Protein AF-A0A531KS69-F1 (afdb_monomer_lite)

Foldseek 3Di:
DDPPPDPDVVVVVVCVVDPFDDDPNDRDDDPDDQWDWDDDPPDTDIHGHPDDDDDDLCRVCVPDDPVVSVVVVVVD

Radius of gyration: 20.07 Å; chains: 1; bounding box: 36×36×45 Å

Secondary structure (DSSP, 8-state):
--------HHHHHHHHTTT--EETTEEPPPSS-SEEEEEETTEEEEEE-----PPPHHHHTTTS-HHHHHHHHTT-

Sequence (76 aa):
MTLDNISHPSIQHCADSLNAKHSNGRPEPELVPSRYALRVGDIDVLVISDGVLPIPAPVMAYNVDPAVRAAWLDDM

pLDDT: mean 72.87, std 20.67, range [28.38, 95.81]

Structure (mmCIF, N/CA/C/O backbone):
data_AF-A0A531KS69-F1
#
_entry.id   AF-A0A531KS69-F1
#
loop_
_atom_site.group_PDB
_atom_site.id
_atom_site.type_symbol
_atom_site.label_atom_id
_atom_site.label_alt_id
_atom_site.label_comp_id
_atom_site.label_asym_id
_atom_site.label_entity_id
_atom_site.label_seq_id
_atom_site.pdbx_PDB_ins_code
_atom_site.Cartn_x
_atom_site.Cartn_y
_atom_site.Cartn_z
_atom_site.occupancy
_atom_site.B_iso_or_equiv
_atom_site.auth_seq_id
_atom_site.auth_comp_id
_atom_site.auth_asym_id
_atom_site.auth_atom_id
_atom_site.pdbx_PDB_model_num
ATOM 1 N N . MET A 1 1 ? -21.068 21.372 5.103 1.00 33.03 1 MET A N 1
ATOM 2 C CA . MET A 1 1 ? -21.637 20.057 5.462 1.00 33.03 1 MET A CA 1
ATOM 3 C C . MET A 1 1 ? -20.902 19.602 6.704 1.00 33.03 1 MET A C 1
ATOM 5 O O . MET A 1 1 ? -19.713 19.327 6.632 1.00 33.03 1 MET A O 1
ATOM 9 N N . THR A 1 2 ? -21.563 19.733 7.846 1.00 28.38 2 THR A N 1
ATOM 10 C CA . THR A 1 2 ? -20.973 19.667 9.186 1.00 28.38 2 THR A CA 1
ATOM 11 C C . THR A 1 2 ? -20.905 18.208 9.639 1.00 28.38 2 THR A C 1
ATOM 13 O O . THR A 1 2 ? -21.888 17.479 9.513 1.00 28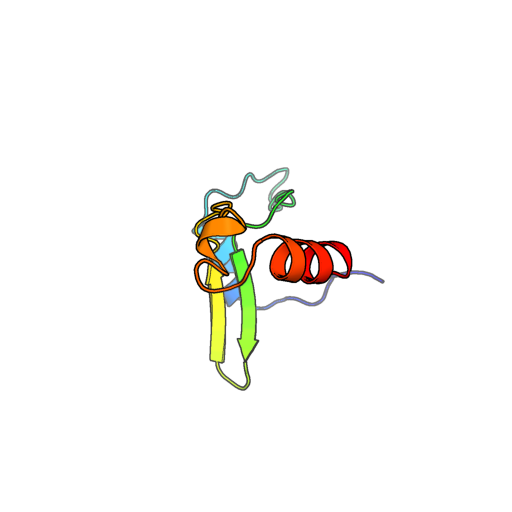.38 2 THR A O 1
ATOM 16 N N . LEU A 1 3 ? -19.734 17.759 10.097 1.00 39.12 3 LEU A N 1
ATOM 17 C CA . LEU A 1 3 ? -19.468 16.384 10.539 1.00 39.12 3 LEU A CA 1
ATOM 18 C C . LEU A 1 3 ? -19.964 16.172 11.980 1.00 39.12 3 LEU A C 1
ATOM 20 O O . LEU A 1 3 ? -19.184 15.830 12.863 1.00 39.12 3 LEU A O 1
ATOM 24 N N . ASP A 1 4 ? -21.257 16.394 12.219 1.00 40.47 4 ASP A N 1
ATOM 25 C CA . ASP A 1 4 ? -21.824 16.393 13.577 1.00 40.47 4 ASP A CA 1
ATOM 26 C C . ASP A 1 4 ? -22.588 15.107 13.923 1.00 40.47 4 ASP A C 1
ATOM 28 O O . ASP A 1 4 ? -23.264 15.046 14.945 1.00 40.47 4 ASP A O 1
ATOM 32 N N . ASN A 1 5 ? -22.496 14.053 13.106 1.00 44.50 5 ASN A N 1
ATOM 33 C CA . ASN A 1 5 ? -23.255 12.825 13.346 1.00 44.50 5 ASN A CA 1
ATOM 34 C C . ASN A 1 5 ? -22.375 11.584 13.472 1.00 44.50 5 ASN A C 1
ATOM 36 O O . ASN A 1 5 ? -22.488 10.650 12.683 1.00 44.50 5 ASN A O 1
ATOM 40 N N . ILE A 1 6 ? -21.507 11.562 14.483 1.00 46.19 6 ILE A N 1
ATOM 41 C CA . ILE A 1 6 ? -20.976 10.292 14.982 1.00 46.19 6 ILE A CA 1
ATOM 42 C C . ILE A 1 6 ? -21.031 10.289 16.509 1.00 46.19 6 ILE A C 1
ATOM 44 O O . ILE A 1 6 ? -20.019 10.287 17.201 1.00 46.19 6 ILE A O 1
ATOM 48 N N . SER A 1 7 ? -22.252 10.290 17.047 1.00 44.69 7 SER A N 1
ATOM 49 C CA . SER A 1 7 ? -22.496 9.945 18.450 1.00 44.69 7 SER A CA 1
ATOM 50 C C . SER A 1 7 ? -22.567 8.419 18.575 1.00 44.69 7 SER A C 1
ATOM 52 O O . SER A 1 7 ? -23.618 7.844 18.839 1.00 44.69 7 SER A O 1
ATOM 54 N N . HIS A 1 8 ? -21.451 7.740 18.294 1.00 44.44 8 HIS A N 1
ATOM 55 C CA . HIS A 1 8 ? -21.307 6.318 18.602 1.00 44.44 8 HIS A CA 1
ATOM 56 C C . HIS A 1 8 ? -20.356 6.160 19.796 1.00 44.44 8 HIS A C 1
ATOM 58 O O . HIS A 1 8 ? -19.187 6.544 19.697 1.00 44.44 8 HIS A O 1
ATOM 64 N N . PRO A 1 9 ? -20.817 5.583 20.923 1.00 45.38 9 PRO A N 1
ATOM 65 C CA . PRO A 1 9 ? -20.028 5.479 22.152 1.00 45.38 9 PRO A CA 1
ATOM 66 C C . PRO A 1 9 ? -18.753 4.631 21.993 1.00 45.38 9 PRO A C 1
ATOM 68 O O . PRO A 1 9 ? -17.803 4.810 22.750 1.00 45.38 9 PRO A O 1
ATOM 71 N N . SER A 1 10 ? -18.681 3.761 20.977 1.00 48.88 10 SER A N 1
ATOM 72 C CA . SER A 1 10 ? -17.478 2.978 20.662 1.00 48.88 10 SER A CA 1
ATOM 73 C C . SER A 1 10 ? -16.329 3.828 20.112 1.00 48.88 10 SER A C 1
ATOM 75 O O . SER A 1 10 ? -15.170 3.522 20.384 1.00 48.88 10 SER A O 1
ATOM 77 N N . ILE A 1 11 ? -16.619 4.923 19.399 1.00 48.97 11 ILE A N 1
ATOM 78 C CA . ILE A 1 11 ? -15.583 5.830 18.881 1.00 48.97 11 ILE A CA 1
ATOM 79 C C . ILE A 1 11 ? -15.019 6.701 20.002 1.00 48.97 11 ILE A C 1
ATOM 81 O O . ILE A 1 11 ? -13.806 6.903 20.058 1.00 48.97 11 ILE A O 1
ATOM 85 N N . GLN A 1 12 ? -15.870 7.133 20.940 1.00 48.84 12 GLN A N 1
ATOM 86 C CA . GLN A 1 12 ? -15.422 7.860 22.130 1.00 48.84 12 GLN A CA 1
ATOM 87 C C . GLN A 1 12 ? -14.422 7.017 22.937 1.00 48.84 12 GLN A C 1
ATOM 89 O O . GLN A 1 12 ? -13.366 7.506 23.321 1.00 48.84 12 GLN A O 1
ATOM 94 N N . HIS A 1 13 ? -14.693 5.717 23.088 1.00 42.88 13 HIS A N 1
ATOM 95 C CA . HIS A 1 13 ? -13.813 4.821 23.835 1.00 42.88 13 HIS A CA 1
ATOM 96 C C . HIS A 1 13 ? -12.497 4.489 23.102 1.00 42.88 13 HIS A C 1
ATOM 98 O O . HIS A 1 13 ? -11.473 4.248 23.742 1.00 42.88 13 HIS A O 1
ATOM 104 N N . CYS A 1 14 ? -12.491 4.526 21.762 1.00 41.78 14 CYS A N 1
ATOM 105 C CA . CYS A 1 14 ? -11.271 4.368 20.964 1.00 41.78 14 CYS A CA 1
ATOM 106 C C . CYS A 1 14 ? -10.351 5.597 21.040 1.00 41.78 14 CYS A C 1
ATOM 108 O O . CYS A 1 14 ? -9.132 5.431 21.010 1.00 41.78 14 CYS A O 1
ATOM 110 N N . ALA A 1 15 ? -10.912 6.808 21.155 1.00 50.09 15 ALA A N 1
ATOM 111 C CA . ALA A 1 15 ? -10.136 8.036 21.333 1.00 50.09 15 ALA A CA 1
ATOM 112 C C . ALA A 1 15 ? -9.420 8.071 22.695 1.00 50.09 15 ALA A C 1
ATOM 114 O O . ALA A 1 15 ? -8.274 8.502 22.765 1.00 50.09 15 ALA A O 1
ATOM 115 N N . ASP A 1 16 ? -10.052 7.540 23.747 1.00 47.94 16 ASP A N 1
ATOM 116 C CA . ASP A 1 16 ? -9.502 7.550 25.109 1.00 47.94 16 ASP A CA 1
ATOM 117 C C . ASP A 1 16 ? -8.373 6.518 25.339 1.00 47.94 16 ASP A C 1
ATOM 119 O O . ASP A 1 16 ? -7.555 6.687 26.241 1.00 47.94 16 ASP A O 1
ATOM 123 N N . SER A 1 17 ? -8.307 5.438 24.544 1.00 47.56 17 SER A N 1
ATOM 124 C CA . SER A 1 17 ? -7.304 4.355 24.690 1.00 47.56 17 SER A CA 1
ATOM 125 C C . SER A 1 17 ? -6.063 4.506 23.809 1.00 47.56 17 SER A C 1
ATOM 127 O O . SER A 1 17 ? -5.165 3.661 23.832 1.00 47.56 17 SER A O 1
ATOM 129 N N . LEU A 1 18 ? -5.993 5.569 23.018 1.00 51.19 18 LEU A N 1
ATOM 130 C CA . LEU A 1 18 ? -4.880 5.846 22.123 1.00 51.19 18 LEU A CA 1
ATOM 131 C C . LEU A 1 18 ? -4.318 7.201 22.485 1.00 51.19 18 LEU A C 1
ATOM 133 O O . LEU A 1 18 ? -5.047 8.064 22.942 1.00 51.19 18 LEU A O 1
ATOM 137 N N . ASN A 1 19 ? -3.012 7.376 22.321 1.00 53.53 19 ASN 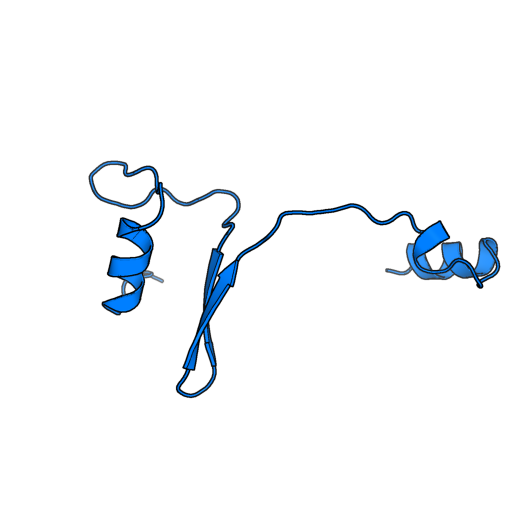A N 1
ATOM 138 C CA . ASN A 1 19 ? -2.255 8.559 22.731 1.00 53.53 19 ASN A CA 1
ATOM 139 C C . ASN A 1 19 ? -2.594 9.796 21.857 1.00 53.53 19 ASN A C 1
ATOM 141 O O . ASN A 1 19 ? -1.705 10.476 21.340 1.00 53.53 19 ASN A O 1
ATOM 145 N N . ALA A 1 20 ? -3.883 10.041 21.612 1.00 54.59 20 ALA A N 1
ATOM 146 C CA . ALA A 1 20 ? -4.412 11.149 20.856 1.00 54.59 20 ALA A CA 1
ATOM 147 C C . ALA A 1 20 ? -3.998 12.433 21.569 1.00 54.59 20 ALA A C 1
ATOM 149 O O . ALA A 1 20 ? -4.272 12.650 22.750 1.00 54.59 20 ALA A O 1
ATOM 150 N N . LYS A 1 21 ? -3.284 13.299 20.851 1.00 56.41 21 LYS A N 1
ATOM 151 C CA . LYS A 1 21 ? -2.972 14.627 21.367 1.00 56.41 21 LYS A CA 1
ATOM 152 C C . LYS A 1 21 ? -4.284 15.397 21.437 1.00 56.41 21 LYS A C 1
ATOM 154 O O . LYS A 1 21 ? -4.930 15.605 20.417 1.00 56.41 21 LYS A O 1
ATOM 159 N N . HIS A 1 22 ? -4.707 15.763 22.639 1.00 55.69 22 HIS A N 1
ATOM 160 C CA . HIS A 1 22 ? -5.919 16.549 22.834 1.00 55.69 22 HIS A CA 1
ATOM 161 C C . HIS A 1 22 ? -5.545 18.031 22.831 1.00 55.69 22 HIS A C 1
ATOM 163 O O . HIS A 1 22 ? -4.740 18.455 23.662 1.00 55.69 22 HIS A O 1
ATOM 169 N N . SER A 1 23 ? -6.144 18.830 21.947 1.00 52.41 23 SER A N 1
ATOM 170 C CA . SER A 1 23 ? -6.198 20.282 22.137 1.00 52.41 23 SER A CA 1
ATOM 171 C C . SER A 1 23 ? -7.620 20.648 22.560 1.00 52.41 23 SER A C 1
ATOM 173 O O . SER A 1 23 ? -8.606 20.196 21.979 1.00 52.41 23 SER A O 1
ATOM 175 N N . ASN A 1 24 ? -7.748 21.392 23.661 1.00 61.91 24 ASN A N 1
ATOM 176 C CA . ASN A 1 24 ? -9.034 21.861 24.192 1.00 61.91 24 ASN A CA 1
ATOM 177 C C . ASN A 1 24 ? -10.108 20.765 24.405 1.00 61.91 24 ASN A C 1
ATOM 179 O O . ASN A 1 24 ? -11.299 21.032 24.274 1.00 61.91 24 ASN A O 1
ATOM 183 N N . GLY A 1 25 ? -9.702 19.530 24.730 1.00 58.88 25 GLY A N 1
ATOM 184 C CA . GLY A 1 25 ? -10.624 18.406 24.951 1.00 58.88 25 GLY A CA 1
ATOM 185 C C . GLY A 1 25 ? -11.159 17.747 23.673 1.00 58.88 25 GLY A C 1
ATOM 186 O O . GLY A 1 25 ? -11.990 16.847 23.766 1.00 58.88 25 GLY A O 1
ATOM 187 N N . ARG A 1 26 ? -10.675 18.157 22.493 1.00 55.94 26 ARG A N 1
ATOM 188 C CA . ARG A 1 26 ? -10.935 17.489 21.215 1.00 55.94 26 ARG A CA 1
ATOM 189 C C . ARG A 1 26 ? -9.677 16.735 20.767 1.00 55.94 26 ARG A C 1
ATOM 191 O O . ARG A 1 26 ? -8.580 17.286 20.884 1.00 55.94 26 ARG A O 1
ATOM 198 N N . PRO A 1 27 ? -9.805 15.506 20.239 1.00 60.69 27 PRO A N 1
ATOM 199 C CA . PRO A 1 27 ? -8.699 14.849 19.557 1.00 60.69 27 PRO A CA 1
ATOM 200 C C . PRO A 1 27 ? -8.221 15.730 18.399 1.00 60.69 27 PRO A C 1
ATOM 202 O O . PRO A 1 27 ? -9.027 16.113 17.544 1.00 60.69 27 PRO A O 1
ATOM 205 N N . GLU A 1 28 ? -6.934 16.073 18.381 1.00 62.69 28 GLU A N 1
ATOM 206 C CA . GLU A 1 28 ? -6.332 16.726 17.221 1.00 62.69 28 GLU A CA 1
ATOM 207 C C . GLU A 1 28 ? -6.451 15.803 15.999 1.00 62.69 28 GLU A C 1
ATOM 209 O O . GLU A 1 28 ? -6.274 14.588 16.142 1.00 62.69 28 GLU A O 1
ATOM 214 N N . PRO A 1 29 ? -6.723 16.336 14.794 1.00 59.53 29 PRO A N 1
ATOM 215 C CA . PRO A 1 29 ? -6.693 15.535 13.578 1.00 59.53 29 PRO A CA 1
ATOM 216 C C . PRO A 1 29 ? -5.295 14.933 13.387 1.00 59.53 29 PRO A C 1
ATOM 218 O O . PRO A 1 29 ? -4.310 15.658 13.237 1.00 59.53 29 PRO A O 1
ATOM 221 N N . GLU A 1 30 ? -5.188 13.605 13.380 1.00 63.47 30 GLU A N 1
ATOM 222 C CA . GLU A 1 30 ? -3.945 12.931 13.010 1.00 63.47 30 GLU A CA 1
ATOM 223 C C . GLU A 1 30 ? -3.707 13.156 11.510 1.00 63.47 30 GLU A C 1
ATOM 225 O O . GLU A 1 30 ? -4.536 12.785 10.679 1.00 63.47 30 GLU A O 1
ATOM 230 N N . LEU A 1 31 ? -2.581 13.786 11.158 1.00 56.75 31 LEU A N 1
ATOM 231 C CA . LEU A 1 31 ? -2.224 14.105 9.766 1.00 56.75 31 LEU A CA 1
ATOM 232 C C . LEU A 1 31 ? -2.136 12.855 8.871 1.00 56.75 31 LEU A C 1
ATOM 234 O O . LEU A 1 31 ? -2.335 12.960 7.664 1.00 56.75 31 LEU A O 1
ATOM 238 N N . VAL A 1 32 ? -1.858 11.685 9.461 1.00 62.12 32 VAL A N 1
ATOM 239 C CA . VAL A 1 32 ? -1.871 10.376 8.797 1.00 62.12 32 VAL A CA 1
ATOM 240 C C . VAL A 1 32 ? -2.446 9.354 9.779 1.00 62.12 32 VAL A C 1
ATOM 242 O O . VAL A 1 32 ? -1.693 8.827 10.595 1.00 62.12 32 VAL A O 1
ATOM 245 N N . PRO A 1 33 ? -3.764 9.091 9.756 1.00 68.19 33 PRO A N 1
ATOM 246 C CA . PRO A 1 33 ? -4.380 8.197 10.721 1.00 68.19 33 PRO A CA 1
ATOM 247 C C . PRO A 1 33 ? -3.790 6.795 10.609 1.00 68.19 33 PRO A C 1
ATOM 249 O O . PRO A 1 33 ? -3.939 6.123 9.590 1.00 68.19 33 PRO A O 1
ATOM 252 N N . SER A 1 34 ? -3.150 6.319 11.674 1.00 79.50 34 SER A N 1
ATOM 253 C CA . SER A 1 34 ? -2.733 4.914 11.747 1.00 79.50 34 SER A CA 1
ATOM 254 C C . SER A 1 34 ? -3.928 3.970 11.901 1.00 79.50 34 SER A C 1
ATOM 256 O O . SER A 1 34 ? -3.747 2.755 11.880 1.00 79.50 34 SER A O 1
ATOM 258 N N . ARG A 1 35 ? -5.151 4.486 12.099 1.00 83.69 35 ARG A N 1
ATOM 259 C CA . ARG A 1 35 ? -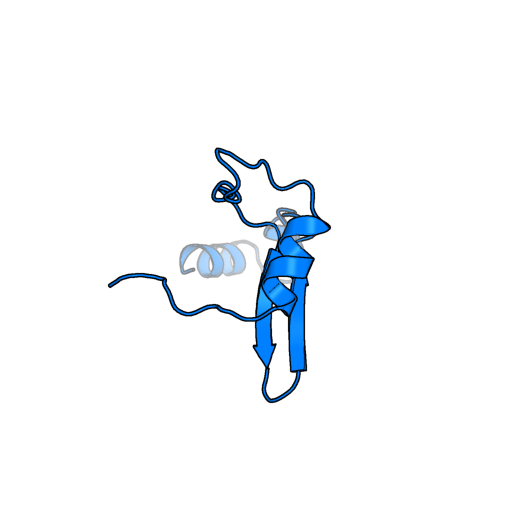6.334 3.679 12.405 1.00 83.69 35 ARG A CA 1
ATOM 260 C C . ARG A 1 35 ? -7.596 4.197 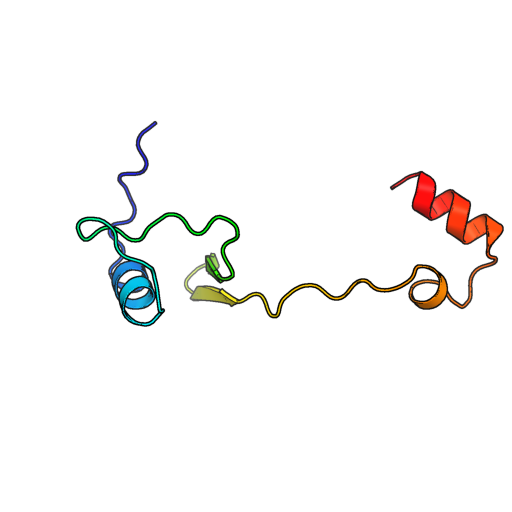11.738 1.00 83.69 35 ARG A C 1
ATOM 262 O O . ARG A 1 35 ? -7.860 5.396 11.757 1.00 83.69 35 ARG A O 1
ATOM 269 N N . TYR A 1 36 ? -8.412 3.274 11.233 1.00 84.88 36 TYR A N 1
ATOM 270 C CA . TYR A 1 36 ? -9.678 3.585 10.569 1.00 84.88 36 TYR A CA 1
ATOM 271 C C . TYR A 1 36 ? -10.805 2.718 11.129 1.00 84.88 36 TYR A C 1
ATOM 273 O O . TYR A 1 36 ? -10.792 1.496 10.984 1.00 84.88 36 TYR A O 1
ATOM 281 N N . ALA A 1 37 ? -11.776 3.359 11.783 1.00 88.81 37 ALA A N 1
ATOM 282 C CA . ALA A 1 37 ? -12.975 2.699 12.288 1.00 88.81 37 ALA A CA 1
ATOM 283 C C . ALA A 1 37 ? -14.011 2.556 11.163 1.00 88.81 37 ALA A C 1
ATOM 285 O O . ALA A 1 37 ? -14.385 3.545 10.529 1.00 88.81 37 ALA A O 1
ATOM 286 N N . LEU A 1 38 ? -14.456 1.327 10.905 1.00 86.81 38 LEU A N 1
ATOM 287 C CA . LEU A 1 38 ? -15.416 0.975 9.861 1.00 86.81 38 LEU A CA 1
ATOM 288 C C . LEU A 1 38 ? -16.524 0.076 10.424 1.00 86.81 38 LEU A C 1
ATOM 290 O O . LEU A 1 38 ? -16.323 -0.688 11.366 1.00 86.81 38 LEU A O 1
ATOM 294 N N . ARG A 1 39 ? -17.694 0.126 9.784 1.00 92.88 39 ARG A N 1
ATOM 295 C CA . ARG A 1 39 ? -18.801 -0.808 10.011 1.00 92.88 39 ARG A CA 1
ATOM 296 C C . ARG A 1 39 ? -18.924 -1.728 8.801 1.00 92.88 39 ARG A C 1
ATOM 298 O O . ARG A 1 39 ? -19.056 -1.241 7.679 1.00 92.88 39 ARG A O 1
ATOM 305 N N . VAL A 1 40 ? -18.896 -3.040 9.024 1.00 94.06 40 VAL A N 1
ATOM 306 C CA . VAL A 1 40 ? -19.081 -4.055 7.974 1.00 94.06 40 VAL A CA 1
ATOM 307 C C . VAL A 1 40 ? -20.282 -4.917 8.338 1.00 94.06 40 VAL A C 1
ATOM 309 O O . VAL A 1 40 ? -20.187 -5.794 9.195 1.00 94.06 40 VAL A O 1
ATOM 312 N N . GLY A 1 41 ? -21.432 -4.634 7.718 1.00 95.81 41 GLY A N 1
ATOM 313 C CA . GLY A 1 41 ? -22.709 -5.201 8.158 1.00 95.81 41 GLY A CA 1
ATOM 314 C C . GLY A 1 41 ? -22.950 -4.857 9.627 1.00 95.81 41 GLY A C 1
ATOM 315 O O . GLY A 1 41 ? -22.914 -3.686 9.995 1.00 95.81 41 GLY A O 1
ATOM 316 N N . ASP A 1 42 ? -23.092 -5.879 10.469 1.00 95.81 42 ASP A N 1
ATOM 317 C CA . ASP A 1 42 ? -23.301 -5.711 11.910 1.00 95.81 42 ASP A CA 1
ATOM 318 C C . ASP A 1 42 ? -21.993 -5.648 12.727 1.00 95.81 42 ASP A C 1
ATOM 320 O O . ASP A 1 42 ? -22.039 -5.461 13.941 1.00 95.81 42 ASP A O 1
ATOM 324 N N . ILE A 1 43 ? -20.816 -5.749 12.097 1.00 93.69 43 ILE A N 1
ATOM 325 C CA . ILE A 1 43 ? -19.520 -5.873 12.786 1.00 93.69 43 ILE A CA 1
ATOM 326 C C . ILE A 1 43 ? -18.791 -4.528 12.868 1.00 93.69 43 ILE A C 1
ATOM 328 O O . ILE A 1 43 ? -18.569 -3.863 11.854 1.00 93.69 43 ILE A O 1
ATOM 332 N N . ASP A 1 44 ? -18.358 -4.168 14.077 1.00 93.81 44 ASP A N 1
ATOM 333 C CA . ASP A 1 44 ? -17.412 -3.076 14.316 1.00 93.81 44 ASP A CA 1
ATOM 334 C C . ASP A 1 44 ? -15.979 -3.508 13.979 1.00 93.81 44 ASP A C 1
ATOM 336 O O . ASP A 1 44 ? -15.439 -4.435 14.585 1.00 93.81 44 ASP A O 1
ATOM 340 N N . VAL A 1 45 ? -15.358 -2.826 13.014 1.00 93.44 45 VAL A N 1
ATOM 341 C CA . VAL A 1 45 ? -13.999 -3.103 12.534 1.00 93.44 45 VAL A CA 1
ATOM 342 C C . VAL A 1 45 ? -13.096 -1.907 12.812 1.00 93.44 45 VAL A C 1
ATOM 344 O O . VAL A 1 45 ? -13.450 -0.764 12.532 1.00 93.44 45 VAL A O 1
ATOM 347 N N . LEU A 1 46 ? -11.889 -2.179 13.307 1.00 90.12 46 LEU A N 1
ATOM 348 C CA . LEU A 1 46 ? -10.818 -1.193 13.403 1.00 90.12 46 LEU A CA 1
ATOM 349 C C . LEU A 1 46 ? -9.636 -1.654 12.554 1.00 90.12 46 LEU A C 1
ATOM 351 O O . LEU A 1 46 ? -8.971 -2.635 12.881 1.00 90.12 46 LEU A O 1
ATOM 355 N N . VAL A 1 47 ? -9.368 -0.937 11.468 1.00 89.88 47 VAL A N 1
ATOM 356 C CA . VAL A 1 47 ? -8.149 -1.120 10.676 1.00 89.88 47 VAL A CA 1
ATOM 357 C C . VAL A 1 47 ? -7.013 -0.429 11.412 1.00 89.88 47 VAL A C 1
ATOM 359 O O . VAL A 1 47 ? -7.175 0.717 11.823 1.00 89.88 47 VAL A O 1
ATOM 362 N N . ILE A 1 48 ? -5.878 -1.108 11.572 1.00 88.62 48 ILE A N 1
ATOM 363 C CA . ILE A 1 48 ? -4.660 -0.549 12.164 1.00 88.62 48 ILE A CA 1
ATOM 364 C C . ILE A 1 48 ? -3.533 -0.715 11.145 1.00 88.62 48 ILE A C 1
ATOM 366 O O . ILE A 1 48 ? -3.257 -1.824 10.697 1.00 88.62 48 ILE A O 1
ATOM 370 N N . SER A 1 49 ? -2.914 0.396 10.764 1.00 88.12 49 SER A N 1
ATOM 371 C CA . SER A 1 49 ? -1.737 0.443 9.908 1.00 88.12 49 SER A CA 1
ATOM 372 C C . SER A 1 49 ? -0.508 -0.015 10.689 1.00 88.12 49 SER A C 1
ATOM 374 O O . SER A 1 49 ? -0.225 0.512 11.764 1.00 88.12 49 SER A O 1
ATOM 376 N N . ASP A 1 50 ? 0.234 -0.962 10.121 1.00 87.94 50 ASP A N 1
ATOM 377 C CA . ASP A 1 50 ? 1.553 -1.405 10.603 1.00 87.94 50 ASP A CA 1
ATOM 378 C C . ASP A 1 50 ? 2.704 -0.597 9.957 1.00 87.94 50 ASP A C 1
ATOM 380 O O . ASP A 1 50 ? 3.882 -0.914 10.083 1.00 87.94 50 ASP A O 1
ATOM 384 N N . GLY A 1 51 ? 2.368 0.477 9.234 1.00 86.31 51 GLY A N 1
ATOM 385 C CA . GLY A 1 51 ? 3.319 1.293 8.483 1.00 86.31 51 GLY A CA 1
ATOM 386 C C . GLY A 1 51 ? 3.409 0.913 7.004 1.00 86.31 51 GLY A C 1
ATOM 387 O O . GLY A 1 51 ? 2.528 0.260 6.448 1.00 86.31 51 GLY A O 1
ATOM 388 N N . VAL A 1 52 ? 4.465 1.390 6.338 1.00 88.94 52 VAL A N 1
ATOM 389 C CA . VAL A 1 52 ? 4.699 1.189 4.899 1.00 88.94 52 VAL A CA 1
ATOM 390 C C . VAL A 1 52 ? 6.097 0.624 4.692 1.00 88.94 52 VAL A C 1
ATOM 392 O O . VAL A 1 52 ? 7.078 1.196 5.166 1.00 88.94 52 VAL A O 1
ATOM 395 N N . LEU A 1 53 ? 6.189 -0.470 3.935 1.00 90.38 53 LEU A N 1
ATOM 396 C CA . LEU A 1 53 ? 7.449 -1.051 3.484 1.00 90.38 53 LEU A CA 1
ATOM 397 C C . LEU A 1 53 ? 7.507 -1.003 1.950 1.00 90.38 53 LEU A C 1
ATOM 399 O O . LEU A 1 53 ? 6.741 -1.717 1.300 1.00 90.38 53 LEU A O 1
ATOM 403 N N . PRO A 1 54 ? 8.395 -0.190 1.349 1.00 89.81 54 PRO A N 1
ATOM 404 C CA . PRO A 1 54 ? 8.575 -0.181 -0.097 1.00 89.81 54 PRO A CA 1
ATOM 405 C C . PRO A 1 54 ? 9.109 -1.533 -0.577 1.00 89.81 54 PRO A C 1
ATOM 407 O O . PRO A 1 54 ? 10.187 -1.965 -0.165 1.00 89.81 54 PRO A O 1
ATOM 410 N N . ILE A 1 55 ? 8.371 -2.192 -1.468 1.00 91.62 55 ILE A N 1
ATOM 411 C CA . ILE A 1 55 ? 8.819 -3.428 -2.111 1.00 91.62 55 ILE A CA 1
ATOM 412 C C . ILE A 1 55 ? 9.440 -3.059 -3.464 1.00 91.62 55 ILE A C 1
ATOM 414 O O . ILE A 1 55 ? 8.756 -2.467 -4.300 1.00 91.62 55 ILE A O 1
ATOM 418 N N . PRO A 1 56 ? 10.719 -3.390 -3.722 1.00 91.00 56 PRO A N 1
ATOM 419 C CA . PRO A 1 56 ? 11.338 -3.104 -5.010 1.00 91.00 56 PRO A CA 1
ATOM 420 C C . PRO A 1 56 ? 10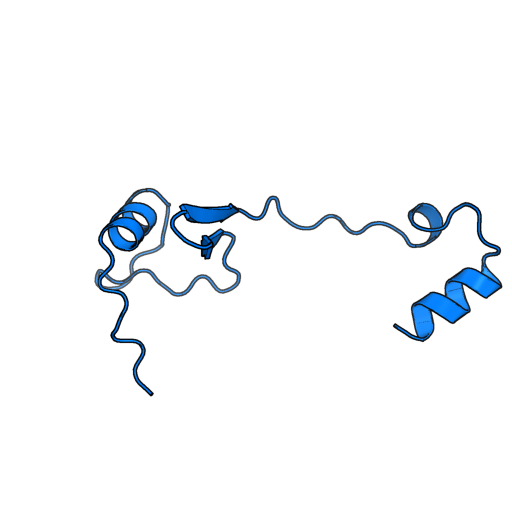.636 -3.846 -6.154 1.00 91.00 56 PRO A C 1
ATOM 422 O O . PRO A 1 56 ? 10.366 -5.044 -6.051 1.00 91.00 56 PRO A O 1
ATOM 425 N N . ALA A 1 57 ? 10.441 -3.172 -7.289 1.00 90.56 57 ALA A N 1
ATOM 426 C CA . ALA A 1 57 ? 9.865 -3.766 -8.500 1.00 90.56 57 ALA A 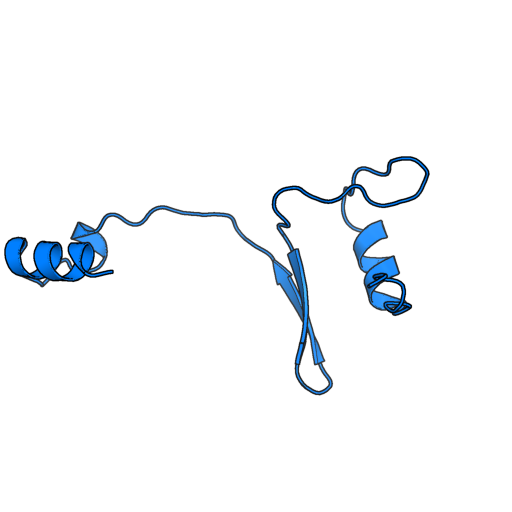CA 1
ATOM 427 C C . ALA A 1 57 ? 10.503 -5.113 -8.921 1.00 90.56 57 ALA A C 1
ATOM 429 O O . ALA A 1 57 ? 9.760 -6.023 -9.300 1.00 90.56 57 ALA A O 1
ATOM 430 N N . PRO A 1 58 ? 11.836 -5.318 -8.803 1.00 91.25 58 PRO A N 1
ATOM 431 C CA . PRO A 1 58 ? 12.444 -6.615 -9.089 1.00 91.25 58 PRO A CA 1
ATOM 432 C C . PRO A 1 58 ? 11.955 -7.776 -8.227 1.00 91.25 58 PRO A C 1
ATOM 434 O O . PRO A 1 58 ? 11.998 -8.914 -8.680 1.00 91.25 58 PRO A O 1
ATOM 437 N N . VAL A 1 59 ? 11.486 -7.494 -7.012 1.00 92.81 59 VAL A N 1
ATOM 438 C CA . VAL A 1 59 ? 10.941 -8.499 -6.095 1.00 92.81 59 VAL A CA 1
ATOM 439 C C . VAL A 1 59 ? 9.495 -8.833 -6.463 1.00 92.81 59 VAL A C 1
ATOM 441 O O . VAL A 1 59 ? 9.127 -10.003 -6.469 1.00 92.81 59 VAL A O 1
ATOM 444 N N . MET A 1 60 ? 8.688 -7.827 -6.818 1.00 90.00 60 MET A N 1
ATOM 445 C CA . MET A 1 60 ? 7.269 -8.013 -7.159 1.00 90.00 60 MET A CA 1
ATOM 446 C C . MET A 1 60 ? 7.057 -8.857 -8.423 1.00 90.00 60 MET A C 1
ATOM 448 O O . MET A 1 60 ? 6.103 -9.625 -8.494 1.00 90.00 60 MET A O 1
ATOM 452 N N . ALA A 1 61 ? 7.950 -8.729 -9.409 1.00 91.12 61 ALA A N 1
ATOM 453 C CA . ALA A 1 61 ? 7.891 -9.470 -10.669 1.00 91.12 61 ALA A CA 1
ATOM 454 C C . ALA A 1 61 ? 9.290 -9.974 -11.058 1.00 91.12 61 ALA A C 1
ATOM 456 O O . ALA A 1 61 ? 9.899 -9.526 -12.033 1.00 91.12 61 ALA A O 1
ATOM 457 N N . TYR A 1 62 ? 9.822 -10.886 -10.242 1.00 93.56 62 TYR A N 1
ATOM 458 C CA . TYR A 1 62 ? 11.167 -11.451 -10.412 1.00 93.56 62 TYR A CA 1
ATOM 459 C C . TYR A 1 62 ? 11.284 -12.396 -11.618 1.00 93.56 62 TYR A C 1
ATOM 461 O O . TYR A 1 62 ? 12.376 -12.599 -12.142 1.00 93.56 62 TYR A O 1
ATOM 469 N N . ASN A 1 63 ? 10.167 -12.987 -12.044 1.00 95.12 63 ASN A N 1
ATOM 470 C CA . ASN A 1 63 ? 10.076 -13.978 -13.116 1.00 95.12 63 ASN A CA 1
ATOM 471 C C . ASN A 1 63 ? 9.722 -13.372 -14.485 1.00 95.12 63 ASN A C 1
ATOM 473 O O . ASN A 1 63 ? 9.554 -14.111 -15.453 1.00 95.12 63 ASN A O 1
ATOM 477 N N . VAL A 1 64 ? 9.571 -12.050 -14.560 1.00 94.81 64 VAL A N 1
ATOM 478 C CA . VAL A 1 64 ? 9.229 -11.322 -15.784 1.00 94.81 64 VAL A CA 1
ATOM 479 C C . VAL A 1 64 ? 10.486 -10.659 -16.331 1.00 94.81 64 VAL A C 1
ATOM 481 O O . VAL A 1 64 ? 11.305 -10.140 -15.568 1.00 94.81 64 VAL A O 1
ATOM 484 N N . ASP A 1 65 ? 10.624 -10.661 -17.656 1.00 95.81 65 ASP A N 1
ATOM 485 C CA . ASP A 1 65 ? 11.680 -9.913 -18.332 1.00 95.81 65 ASP A CA 1
ATOM 486 C C . ASP A 1 65 ? 11.677 -8.432 -17.882 1.00 95.81 65 ASP A C 1
ATOM 488 O O . ASP A 1 65 ? 10.604 -7.818 -17.808 1.00 95.81 65 ASP A O 1
ATOM 492 N N . PRO A 1 66 ? 12.841 -7.830 -17.570 1.00 94.19 66 PRO A N 1
ATOM 493 C CA . PRO A 1 66 ? 12.900 -6.467 -17.051 1.00 94.19 66 PRO A CA 1
ATOM 494 C C . PRO A 1 66 ? 12.230 -5.413 -17.938 1.00 94.19 66 PRO A C 1
ATOM 496 O O . PRO A 1 66 ? 11.633 -4.486 -17.390 1.00 94.19 66 PRO A O 1
ATOM 499 N N . ALA A 1 67 ? 12.302 -5.541 -19.268 1.00 94.25 67 ALA A N 1
ATOM 500 C CA . ALA A 1 67 ? 11.698 -4.577 -20.185 1.00 94.25 67 ALA A CA 1
ATOM 501 C C . ALA A 1 67 ? 10.169 -4.691 -20.183 1.00 94.25 67 ALA A C 1
ATOM 503 O O . ALA A 1 67 ? 9.474 -3.677 -20.157 1.00 94.25 67 ALA A O 1
ATOM 504 N N . VAL A 1 68 ? 9.647 -5.919 -20.122 1.00 94.75 68 VAL A N 1
ATOM 505 C CA . VAL A 1 68 ? 8.203 -6.171 -19.997 1.00 94.75 68 VAL A CA 1
ATOM 506 C C . VAL A 1 68 ? 7.675 -5.656 -18.656 1.00 94.75 68 VAL A C 1
ATOM 508 O O . VAL A 1 68 ? 6.631 -5.009 -18.611 1.00 94.75 68 VAL A O 1
ATOM 511 N N . ARG A 1 69 ? 8.408 -5.887 -17.558 1.00 93.62 69 ARG A N 1
ATOM 512 C CA . ARG A 1 69 ? 8.033 -5.388 -16.226 1.00 93.62 69 ARG A CA 1
ATOM 513 C C . ARG A 1 69 ? 8.018 -3.860 -16.159 1.00 93.62 69 ARG A C 1
ATOM 515 O O . ARG A 1 69 ? 7.102 -3.304 -15.564 1.00 93.62 69 ARG A O 1
ATOM 522 N N . ALA A 1 70 ? 9.033 -3.198 -16.717 1.00 91.62 70 ALA A N 1
ATOM 523 C CA . ALA A 1 70 ? 9.120 -1.738 -16.718 1.00 91.62 70 ALA A CA 1
ATOM 524 C C . ALA A 1 70 ? 7.959 -1.114 -17.501 1.00 91.62 70 ALA A C 1
ATOM 526 O O . ALA A 1 70 ? 7.272 -0.252 -16.971 1.00 91.62 70 ALA A O 1
ATOM 527 N N . ALA A 1 71 ? 7.670 -1.637 -18.698 1.00 92.62 71 ALA A N 1
ATOM 528 C CA . ALA A 1 71 ? 6.550 -1.167 -19.509 1.00 92.62 71 ALA A CA 1
ATOM 529 C C . ALA A 1 71 ? 5.190 -1.291 -18.793 1.00 92.62 71 ALA A C 1
ATOM 531 O O . ALA A 1 71 ? 4.331 -0.441 -18.984 1.00 92.62 71 ALA A O 1
ATOM 532 N N . TRP A 1 72 ? 4.994 -2.326 -17.966 1.00 88.12 72 TRP A N 1
ATOM 533 C CA . TRP A 1 72 ? 3.772 -2.485 -17.170 1.00 88.12 72 TRP A CA 1
ATOM 534 C C . TRP A 1 72 ? 3.697 -1.529 -15.970 1.00 88.12 72 TRP A C 1
ATOM 536 O O . TRP A 1 72 ? 2.618 -1.045 -15.650 1.00 88.12 72 TRP A O 1
ATOM 546 N N . LEU A 1 73 ? 4.824 -1.265 -15.297 1.00 88.12 73 LEU A N 1
ATOM 547 C CA . LEU A 1 73 ? 4.869 -0.351 -14.147 1.00 88.12 73 LEU A CA 1
ATOM 548 C C . LEU A 1 73 ? 4.736 1.120 -14.547 1.00 88.12 73 LEU A C 1
ATOM 550 O O . LEU A 1 73 ? 4.195 1.888 -13.764 1.00 88.12 73 LEU A O 1
ATOM 554 N N . ASP A 1 74 ? 5.220 1.503 -15.728 1.00 83.88 74 ASP A N 1
ATOM 555 C CA . ASP A 1 74 ? 5.121 2.882 -16.224 1.00 83.88 74 ASP A CA 1
ATOM 556 C C . ASP A 1 74 ? 3.690 3.262 -16.667 1.00 83.88 74 ASP A C 1
ATOM 558 O O . ASP A 1 74 ? 3.394 4.447 -16.809 1.00 83.88 74 ASP A O 1
ATOM 562 N N . ASP A 1 75 ? 2.809 2.277 -16.890 1.00 73.81 75 ASP A N 1
ATOM 563 C CA . ASP A 1 75 ? 1.391 2.468 -17.261 1.00 73.81 75 ASP A CA 1
ATOM 564 C C . ASP A 1 75 ? 0.436 2.494 -16.042 1.00 73.81 75 ASP A C 1
ATOM 566 O O . ASP A 1 75 ? -0.772 2.674 -16.198 1.00 73.81 75 ASP A O 1
ATOM 570 N N . MET A 1 76 ? 0.965 2.301 -14.826 1.00 64.75 76 MET A N 1
ATOM 571 C CA . MET A 1 76 ? 0.233 2.351 -13.546 1.00 64.75 76 MET A CA 1
ATOM 572 C C . MET A 1 76 ? 0.334 3.726 -12.884 1.00 64.75 76 MET A C 1
ATOM 574 O O . MET A 1 76 ? -0.702 4.187 -12.349 1.00 64.75 76 MET A O 1
#